Protein AF-A0A662VKA8-F1 (afdb_monomer_lite)

pLDDT: mean 89.91, std 8.41, range [48.72, 96.31]

Radius of gyration: 16.9 Å; chains: 1; bounding box: 40×27×57 Å

Secondary structure (DSSP, 8-state):
------------PPPPHHHHHHHHHHHHHHHS-TTSB-HHHHHHHHHHHHHTTS-HHHHHHHHHHHHHHHHHTT-SSB-HHHHHHHHH-

Structure (mmCIF, N/CA/C/O backbone):
data_AF-A0A662VKA8-F1
#
_entry.id   AF-A0A662VKA8-F1
#
loop_
_atom_site.group_PDB
_atom_site.id
_atom_site.type_symbol
_atom_site.label_atom_id
_atom_site.label_alt_id
_atom_site.label_comp_id
_atom_site.label_asym_id
_atom_site.label_entity_id
_atom_site.label_seq_id
_atom_site.pdbx_PDB_ins_code
_atom_site.Cartn_x
_atom_site.Cartn_y
_atom_site.Cartn_z
_atom_site.occupancy
_atom_site.B_iso_or_equiv
_atom_site.auth_seq_id
_atom_site.auth_comp_id
_atom_site.auth_asym_id
_atom_site.auth_atom_id
_atom_site.pdbx_PDB_model_num
ATOM 1 N N . LYS A 1 1 ? 25.764 -19.425 -41.594 1.00 48.72 1 LYS A N 1
ATOM 2 C CA . LYS A 1 1 ? 25.257 -18.168 -40.987 1.00 48.72 1 LYS A CA 1
ATOM 3 C C . LYS A 1 1 ? 24.266 -18.572 -39.902 1.00 48.72 1 LYS A C 1
ATOM 5 O O . LYS A 1 1 ? 23.367 -19.334 -40.225 1.00 48.72 1 LYS A O 1
ATOM 10 N N . SER A 1 2 ? 24.514 -18.198 -38.644 1.00 65.56 2 SER A N 1
ATOM 11 C CA . SER A 1 2 ? 23.682 -18.590 -37.493 1.00 65.56 2 SER A CA 1
ATOM 12 C C . SER A 1 2 ? 22.224 -18.156 -37.692 1.00 65.56 2 SER A C 1
ATOM 14 O O . SER A 1 2 ? 21.985 -17.061 -38.194 1.00 65.56 2 SER A O 1
ATOM 16 N N . SER A 1 3 ? 21.272 -19.020 -37.333 1.00 70.88 3 SER A N 1
ATOM 17 C CA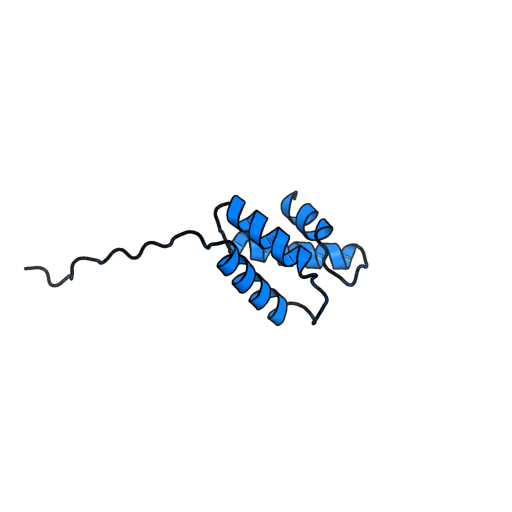 . SER A 1 3 ? 19.819 -18.803 -37.434 1.00 70.88 3 SER A CA 1
ATOM 18 C C . SER A 1 3 ? 19.222 -18.077 -36.225 1.00 70.88 3 SER A C 1
ATOM 20 O O . SER A 1 3 ? 18.008 -17.879 -36.163 1.00 70.88 3 SER A O 1
ATOM 22 N N . LEU A 1 4 ? 20.050 -17.703 -35.248 1.00 70.81 4 LEU A N 1
ATOM 23 C CA . LEU A 1 4 ? 19.624 -16.857 -34.143 1.00 70.81 4 LEU A CA 1
ATOM 24 C C . LEU A 1 4 ? 19.341 -15.464 -34.714 1.00 70.81 4 LEU A C 1
ATOM 26 O O . LEU A 1 4 ? 20.252 -14.794 -35.202 1.00 70.81 4 LEU A O 1
ATOM 30 N N . ARG A 1 5 ? 18.068 -15.048 -34.701 1.00 65.12 5 ARG A N 1
ATOM 31 C CA . ARG A 1 5 ? 17.698 -13.649 -34.961 1.00 65.12 5 ARG A CA 1
ATOM 32 C C . ARG A 1 5 ? 18.506 -12.761 -34.002 1.00 65.12 5 ARG A C 1
ATOM 34 O O . ARG A 1 5 ? 18.762 -13.213 -32.882 1.00 65.12 5 ARG A O 1
ATOM 41 N N . PRO A 1 6 ? 18.903 -11.537 -34.398 1.00 68.31 6 PRO A N 1
ATOM 42 C CA . PRO A 1 6 ? 19.447 -10.587 -33.436 1.00 68.31 6 PRO A CA 1
ATOM 43 C C . PRO A 1 6 ? 18.464 -10.510 -32.267 1.00 68.31 6 PRO A C 1
ATOM 45 O O . PRO A 1 6 ? 17.265 -10.351 -32.493 1.00 68.31 6 PRO A O 1
ATOM 48 N N . VAL A 1 7 ? 18.946 -10.746 -31.049 1.00 73.81 7 VAL A N 1
ATOM 49 C CA . VAL A 1 7 ? 18.097 -10.716 -29.858 1.00 73.81 7 VAL A CA 1
ATOM 50 C C . VAL A 1 7 ? 17.620 -9.275 -29.709 1.00 73.81 7 VAL A C 1
ATOM 52 O O . VAL A 1 7 ? 18.428 -8.394 -29.435 1.00 73.81 7 VAL A O 1
ATOM 55 N N . GLU A 1 8 ? 16.338 -9.015 -29.964 1.00 81.44 8 GLU A N 1
ATOM 56 C CA . GLU A 1 8 ? 15.745 -7.721 -29.632 1.00 81.44 8 GLU A CA 1
ATOM 57 C C . GLU A 1 8 ? 15.716 -7.603 -28.107 1.00 81.44 8 GLU A C 1
ATOM 59 O O . GLU A 1 8 ? 15.093 -8.413 -27.416 1.00 81.44 8 GLU A O 1
ATOM 64 N N . GLU A 1 9 ? 16.440 -6.624 -27.571 1.00 81.31 9 GLU A N 1
ATOM 65 C CA . GLU A 1 9 ? 16.431 -6.337 -26.143 1.00 81.31 9 GLU A CA 1
ATOM 66 C C . GLU A 1 9 ? 15.101 -5.684 -25.756 1.00 81.31 9 GLU A C 1
ATOM 68 O O . GLU A 1 9 ? 14.703 -4.662 -26.318 1.00 81.31 9 GLU A O 1
ATOM 73 N N . ILE A 1 10 ? 14.413 -6.264 -24.771 1.00 87.69 10 ILE A N 1
ATOM 74 C CA . ILE A 1 10 ? 13.170 -5.720 -24.215 1.00 87.69 10 ILE A CA 1
ATOM 75 C C . ILE A 1 10 ? 13.501 -5.108 -22.846 1.00 87.69 10 ILE A C 1
ATOM 77 O O . ILE A 1 10 ? 13.708 -5.856 -21.886 1.00 87.69 10 ILE A O 1
ATOM 81 N N . PRO A 1 11 ? 13.584 -3.770 -22.723 1.00 86.38 11 PRO A N 1
ATOM 82 C CA . PRO A 1 11 ? 13.938 -3.131 -21.463 1.00 86.38 11 PRO A CA 1
ATOM 83 C C . PRO A 1 11 ? 12.751 -3.124 -20.494 1.00 86.38 11 PRO A C 1
ATOM 85 O O . PRO A 1 11 ? 11.672 -2.619 -20.809 1.00 86.38 11 PRO A O 1
ATOM 88 N N . TYR A 1 12 ? 12.977 -3.604 -19.272 1.00 87.25 12 TYR A N 1
ATOM 89 C CA . TYR A 1 12 ? 12.014 -3.513 -18.174 1.00 87.25 12 TYR A CA 1
ATOM 90 C C . TYR A 1 12 ? 12.248 -2.218 -17.405 1.00 87.25 12 TYR A C 1
ATOM 92 O O . TYR A 1 12 ? 13.082 -2.148 -16.503 1.00 87.25 12 TYR A O 1
ATOM 100 N N . ARG A 1 13 ? 11.539 -1.163 -17.809 1.00 88.94 13 ARG A N 1
ATOM 101 C CA . ARG A 1 13 ? 11.581 0.125 -17.111 1.00 88.94 13 ARG A CA 1
ATOM 102 C C . ARG A 1 13 ? 10.814 0.031 -15.794 1.00 88.94 13 ARG A C 1
ATOM 104 O O . ARG A 1 13 ? 9.859 -0.735 -15.687 1.00 88.94 13 ARG A O 1
ATOM 111 N N . ALA A 1 14 ? 11.224 0.838 -14.819 1.00 88.25 14 ALA A N 1
ATOM 112 C CA . ALA A 1 14 ? 10.456 1.023 -13.597 1.00 88.25 14 ALA A CA 1
ATOM 113 C C . ALA A 1 14 ? 9.043 1.524 -13.935 1.00 88.25 14 ALA A C 1
ATOM 115 O O . ALA A 1 14 ? 8.859 2.307 -14.872 1.00 88.25 14 ALA A O 1
ATOM 116 N N . TYR A 1 15 ? 8.058 1.061 -13.170 1.00 89.62 15 TYR A N 1
ATOM 117 C CA . TYR A 1 15 ? 6.680 1.506 -13.328 1.00 89.62 15 TYR A CA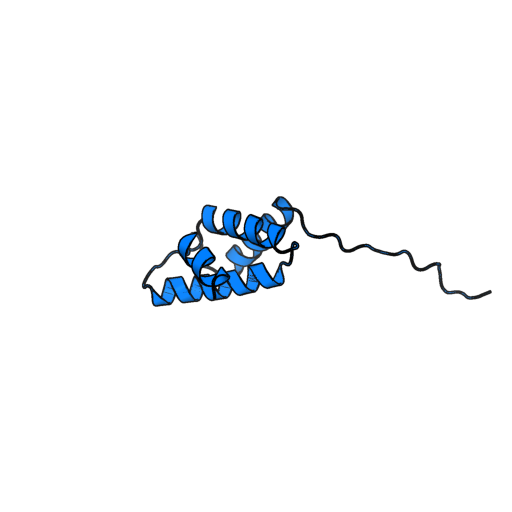 1
ATOM 118 C C . TYR A 1 15 ? 6.543 2.987 -12.975 1.00 89.62 15 TYR A C 1
ATOM 120 O O . TYR A 1 15 ? 7.149 3.472 -12.016 1.00 89.62 15 TYR A O 1
ATOM 128 N N . THR A 1 16 ? 5.711 3.697 -13.736 1.00 91.38 16 THR A N 1
ATOM 129 C CA . THR A 1 16 ? 5.294 5.054 -13.370 1.00 91.38 16 THR A CA 1
ATOM 130 C C . THR A 1 16 ? 4.377 5.016 -12.148 1.00 91.38 16 THR A C 1
ATOM 132 O O . THR A 1 16 ? 3.813 3.973 -11.815 1.00 91.38 16 THR A O 1
ATOM 135 N N . PHE A 1 17 ? 4.178 6.167 -11.503 1.00 93.50 17 PHE A N 1
ATOM 136 C CA . PHE A 1 17 ? 3.241 6.295 -10.384 1.00 93.50 17 PHE A CA 1
ATOM 137 C C . PHE A 1 17 ? 1.841 5.768 -10.728 1.00 93.50 17 PHE A C 1
ATOM 139 O O . PHE A 1 17 ? 1.265 4.997 -9.967 1.00 93.50 17 PHE A O 1
ATOM 146 N N . GLU A 1 18 ? 1.310 6.133 -11.897 1.00 94.69 18 GLU A N 1
ATOM 147 C CA . GLU A 1 18 ? -0.025 5.707 -12.332 1.00 94.69 18 GLU A CA 1
ATOM 148 C C . GLU A 1 18 ? -0.108 4.190 -12.516 1.00 94.69 18 GLU A C 1
ATOM 150 O O . GLU A 1 18 ? -1.043 3.560 -12.024 1.00 94.69 18 GLU A O 1
ATOM 155 N N . GLN A 1 19 ? 0.910 3.591 -13.142 1.00 93.94 19 GLN A N 1
ATOM 156 C CA . GLN A 1 19 ? 0.993 2.141 -13.317 1.00 93.94 19 GLN A CA 1
ATOM 157 C C . GLN A 1 19 ? 1.115 1.425 -11.970 1.00 93.94 19 GLN A C 1
ATOM 159 O O . GLN A 1 19 ? 0.444 0.424 -11.730 1.00 93.94 19 GLN A O 1
ATOM 164 N N . MET A 1 20 ? 1.945 1.947 -11.067 1.00 93.88 20 MET A N 1
ATOM 165 C CA . MET A 1 20 ? 2.119 1.397 -9.726 1.00 93.88 20 MET A CA 1
ATOM 166 C C . MET A 1 20 ? 0.810 1.460 -8.930 1.00 93.88 20 MET A C 1
ATOM 168 O O . MET A 1 20 ? 0.390 0.461 -8.343 1.00 93.88 20 MET A O 1
ATOM 172 N N . LYS A 1 21 ? 0.126 2.607 -8.961 1.00 95.38 21 LYS A N 1
ATOM 173 C CA . LYS A 1 21 ? -1.177 2.822 -8.323 1.00 95.38 21 LYS A CA 1
ATOM 174 C C . LYS A 1 21 ? -2.232 1.858 -8.856 1.00 95.38 21 LYS A C 1
ATOM 176 O O . LYS A 1 21 ? -2.968 1.273 -8.063 1.00 95.38 21 LYS A O 1
ATOM 181 N N . GLU A 1 22 ? -2.295 1.656 -10.169 1.00 95.44 22 GLU A N 1
ATOM 182 C CA . GLU A 1 22 ? -3.227 0.713 -10.793 1.00 95.44 22 GLU A CA 1
ATOM 183 C C . GLU A 1 22 ? -2.943 -0.732 -10.364 1.00 95.44 22 GLU A C 1
ATOM 185 O O . GLU A 1 22 ? -3.849 -1.437 -9.913 1.00 95.44 22 GLU A O 1
ATOM 190 N N . ILE A 1 23 ? -1.673 -1.149 -10.406 1.00 94.25 23 ILE A N 1
ATOM 191 C CA . ILE A 1 23 ? -1.248 -2.477 -9.953 1.00 94.25 23 ILE A CA 1
ATOM 192 C C . ILE A 1 23 ? -1.638 -2.691 -8.487 1.00 94.25 23 ILE A C 1
ATOM 194 O O . ILE A 1 23 ? -2.205 -3.731 -8.147 1.00 94.25 23 ILE A O 1
ATOM 198 N N . ILE A 1 24 ? -1.370 -1.716 -7.615 1.00 94.50 24 ILE A N 1
ATOM 199 C CA . ILE A 1 24 ? -1.716 -1.786 -6.192 1.00 94.50 24 ILE A CA 1
ATOM 200 C C . ILE A 1 24 ? -3.234 -1.849 -6.001 1.00 94.50 24 ILE A C 1
ATOM 202 O O . ILE A 1 24 ? -3.699 -2.717 -5.261 1.00 94.50 24 ILE A O 1
ATOM 206 N N . LYS A 1 25 ? -4.015 -0.994 -6.679 1.00 94.94 25 LYS A N 1
ATOM 207 C CA . LYS A 1 25 ? -5.488 -1.010 -6.605 1.00 94.94 25 LYS A CA 1
ATOM 208 C C . LYS A 1 25 ? -6.049 -2.381 -6.961 1.00 94.94 25 LYS A C 1
ATOM 210 O O . LYS A 1 25 ? -6.859 -2.913 -6.204 1.00 94.94 25 LYS A O 1
ATOM 215 N N . LEU A 1 26 ? -5.562 -2.977 -8.048 1.00 95.00 26 LEU A N 1
ATOM 216 C CA . LEU A 1 26 ? -5.976 -4.312 -8.467 1.00 95.00 26 LEU A CA 1
ATOM 217 C C . LEU A 1 26 ? -5.698 -5.344 -7.362 1.00 95.00 26 LEU A C 1
ATOM 219 O O . LEU A 1 26 ? -6.545 -6.172 -7.042 1.00 95.00 26 LEU A O 1
ATOM 223 N N . ARG A 1 27 ? -4.521 -5.288 -6.722 1.00 92.75 27 ARG A N 1
ATOM 224 C CA . ARG A 1 27 ? -4.195 -6.203 -5.614 1.00 92.75 27 ARG A CA 1
ATOM 225 C C . ARG A 1 27 ? -5.077 -5.986 -4.394 1.00 92.75 27 ARG A C 1
ATOM 227 O O . ARG A 1 27 ? -5.466 -6.966 -3.766 1.00 92.75 27 ARG A O 1
ATOM 234 N N . VAL A 1 28 ? -5.385 -4.735 -4.068 1.00 94.75 28 VAL A N 1
ATOM 235 C CA . VAL A 1 28 ? -6.268 -4.388 -2.953 1.00 94.75 28 VAL A CA 1
ATOM 236 C C . VAL A 1 28 ? -7.661 -4.971 -3.165 1.00 94.75 28 VAL A C 1
ATOM 238 O O . VAL A 1 28 ? -8.210 -5.556 -2.238 1.00 94.75 28 VAL A O 1
ATOM 241 N N . GLU A 1 29 ? -8.197 -4.875 -4.381 1.00 94.25 29 GLU A N 1
ATOM 242 C CA . GLU A 1 29 ? -9.520 -5.402 -4.726 1.00 94.25 29 GLU A CA 1
ATOM 243 C C . GLU A 1 29 ? -9.636 -6.917 -4.504 1.00 94.25 29 GLU A C 1
ATOM 245 O O . GLU A 1 29 ? -10.641 -7.384 -3.973 1.00 94.25 29 GLU A O 1
ATOM 250 N N . PHE A 1 30 ? -8.600 -7.685 -4.855 1.00 92.31 30 PHE A N 1
ATOM 251 C CA . PHE A 1 30 ? -8.606 -9.141 -4.673 1.00 92.31 30 PHE A CA 1
ATOM 252 C C . PHE A 1 30 ? -8.231 -9.596 -3.257 1.00 92.31 30 PHE A C 1
ATOM 254 O O . PHE A 1 30 ? -8.636 -10.682 -2.843 1.00 92.31 30 PHE A O 1
ATOM 261 N N . ALA A 1 31 ? -7.425 -8.820 -2.526 1.00 92.31 31 ALA A N 1
ATOM 262 C CA . ALA A 1 31 ? -6.884 -9.230 -1.228 1.00 92.31 31 ALA A CA 1
ATOM 263 C C . ALA A 1 31 ? -7.672 -8.696 -0.021 1.00 92.31 31 ALA A C 1
ATOM 265 O O . ALA A 1 31 ? -7.610 -9.294 1.052 1.00 92.31 31 ALA A O 1
ATOM 266 N N . PHE A 1 32 ? -8.396 -7.585 -0.169 1.00 92.81 32 PHE A N 1
ATOM 267 C CA . PHE A 1 32 ? -9.097 -6.917 0.927 1.00 92.81 32 PHE A CA 1
ATOM 268 C C . PHE A 1 32 ? -10.597 -6.817 0.660 1.00 92.81 32 PHE A C 1
ATOM 270 O O . PHE A 1 32 ? -11.058 -6.779 -0.476 1.00 92.81 32 PHE A O 1
ATOM 277 N N . GLN A 1 33 ? -11.383 -6.713 1.734 1.00 92.44 33 GLN A N 1
ATOM 278 C CA . GLN A 1 33 ? -12.794 -6.364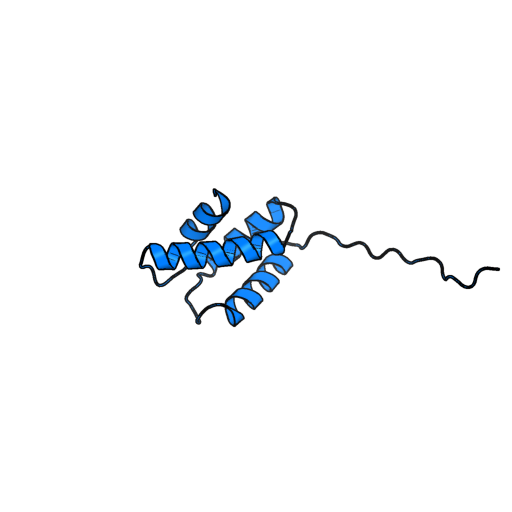 1.597 1.00 92.44 33 GLN A CA 1
ATOM 279 C C . GLN A 1 33 ? -12.946 -4.926 1.084 1.00 92.44 33 GLN A C 1
ATOM 281 O O . GLN A 1 33 ? -12.129 -4.040 1.363 1.00 92.44 33 GLN A O 1
ATOM 286 N N . LYS A 1 34 ? -14.037 -4.680 0.356 1.00 91.44 34 LYS A N 1
ATOM 287 C CA . LYS A 1 34 ? -14.330 -3.372 -0.234 1.00 91.44 34 LYS A CA 1
ATOM 288 C C . LYS A 1 34 ? -14.340 -2.273 0.835 1.00 91.44 34 LYS A C 1
ATOM 290 O O . LYS A 1 34 ? -15.071 -2.356 1.817 1.00 91.44 34 LYS A O 1
ATOM 295 N N . GLY A 1 35 ? -13.548 -1.223 0.613 1.00 89.38 35 GLY A N 1
ATOM 296 C CA . GLY A 1 35 ? -13.483 -0.048 1.490 1.00 89.38 35 GLY A CA 1
ATOM 297 C C . GLY A 1 35 ? -12.628 -0.209 2.754 1.00 89.38 35 GLY A C 1
ATOM 298 O O . GLY A 1 35 ? -12.611 0.706 3.581 1.00 89.38 35 GLY A O 1
ATOM 299 N N . VAL A 1 36 ? -11.917 -1.333 2.912 1.00 94.12 36 VAL A N 1
ATOM 300 C CA . VAL A 1 36 ? -10.967 -1.536 4.020 1.00 94.12 36 VAL A CA 1
ATOM 301 C C . VAL A 1 36 ? -9.707 -0.696 3.834 1.00 94.12 36 VAL A C 1
ATOM 303 O O . VAL A 1 36 ? -9.222 -0.100 4.790 1.00 94.12 36 VAL A O 1
ATOM 306 N N . VAL A 1 37 ? -9.175 -0.615 2.618 1.00 94.19 37 VAL A N 1
ATOM 307 C CA . VAL A 1 37 ? -7.990 0.200 2.322 1.00 94.19 37 VAL A CA 1
ATOM 308 C C . VAL A 1 37 ? -8.443 1.563 1.810 1.00 94.19 37 VAL A C 1
ATOM 310 O O . VAL A 1 37 ? -9.266 1.630 0.895 1.00 94.19 37 VAL A O 1
ATOM 313 N N . SER A 1 38 ? -7.948 2.649 2.411 1.00 94.00 38 SER A N 1
ATOM 314 C CA . SER A 1 38 ? -8.249 3.999 1.924 1.00 94.00 38 SER A CA 1
ATOM 315 C C . SER A 1 38 ? -7.512 4.290 0.617 1.00 94.00 38 SER A C 1
ATOM 317 O O . SER A 1 38 ? -6.388 3.834 0.412 1.00 94.00 38 SER A O 1
ATOM 319 N N . GLU A 1 39 ? -8.121 5.087 -0.265 1.00 93.62 39 GLU A N 1
ATOM 320 C CA . GLU A 1 39 ? -7.459 5.493 -1.513 1.00 93.62 39 GLU A CA 1
ATOM 321 C C . GLU A 1 39 ? -6.174 6.285 -1.240 1.00 93.62 39 GLU A C 1
ATOM 323 O O . GLU A 1 39 ? -5.165 6.053 -1.892 1.00 93.62 39 GLU A O 1
ATOM 328 N N . GLU A 1 40 ? -6.163 7.116 -0.196 1.00 95.50 40 GLU A N 1
ATOM 329 C CA . GLU A 1 40 ? -4.966 7.836 0.256 1.00 95.50 40 GLU A CA 1
ATOM 330 C C . GLU A 1 40 ? -3.811 6.895 0.639 1.00 95.50 40 GLU A C 1
ATOM 332 O O . GLU A 1 40 ? -2.649 7.205 0.391 1.00 95.50 40 GLU A O 1
ATOM 337 N N . ALA A 1 41 ? -4.110 5.733 1.236 1.00 95.25 41 ALA A N 1
ATOM 338 C CA . ALA A 1 41 ? -3.089 4.747 1.585 1.00 95.25 41 ALA A CA 1
ATOM 339 C C . ALA A 1 41 ? -2.504 4.071 0.338 1.00 95.25 41 ALA A C 1
ATOM 341 O O . ALA A 1 41 ? -1.310 3.779 0.306 1.00 95.25 41 ALA A O 1
ATOM 342 N N . VAL A 1 42 ? -3.335 3.846 -0.683 1.00 95.69 42 VAL A N 1
ATOM 343 C CA . VAL A 1 42 ? -2.896 3.313 -1.979 1.00 95.69 42 VAL A CA 1
ATOM 344 C C . VAL A 1 42 ? -2.016 4.321 -2.710 1.00 95.69 42 VAL A C 1
ATOM 346 O O . VAL A 1 42 ? -0.960 3.946 -3.213 1.00 95.69 42 VAL A O 1
ATOM 349 N N . ASP A 1 43 ? -2.421 5.587 -2.720 1.0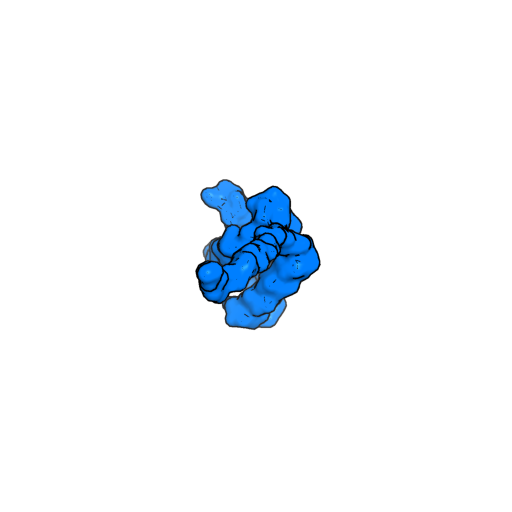0 96.31 43 ASP A N 1
ATOM 350 C CA . ASP A 1 43 ? -1.690 6.662 -3.389 1.00 96.31 43 ASP A CA 1
ATOM 351 C C . ASP A 1 43 ? -0.325 6.881 -2.738 1.00 96.31 43 ASP A C 1
ATOM 353 O O . ASP A 1 43 ? 0.694 6.865 -3.425 1.00 96.31 43 ASP A O 1
ATOM 357 N N . TYR A 1 44 ? -0.288 6.955 -1.406 1.00 96.25 44 TYR A N 1
ATOM 358 C CA . TYR A 1 44 ? 0.963 7.067 -0.660 1.00 96.25 44 TYR A CA 1
ATOM 359 C C . TYR A 1 44 ? 1.897 5.874 -0.905 1.00 96.25 44 TYR A C 1
ATOM 361 O O . TYR A 1 44 ? 3.103 6.042 -1.074 1.00 96.25 44 TYR A O 1
ATOM 369 N N . LEU A 1 45 ? 1.358 4.651 -0.935 1.00 95.38 45 LEU A N 1
ATOM 370 C CA . LEU A 1 45 ? 2.170 3.466 -1.193 1.00 95.38 45 LEU A CA 1
ATOM 371 C C . LEU A 1 45 ? 2.739 3.454 -2.616 1.00 95.38 45 LEU A C 1
ATOM 373 O O . LEU A 1 45 ? 3.878 3.033 -2.807 1.00 95.38 45 LEU A O 1
ATOM 377 N N . ALA A 1 46 ? 1.958 3.887 -3.607 1.00 95.44 46 ALA A N 1
ATOM 378 C CA . ALA A 1 46 ? 2.412 3.960 -4.989 1.00 95.44 46 ALA A CA 1
ATOM 379 C C . ALA A 1 46 ? 3.563 4.961 -5.147 1.00 95.44 46 ALA A C 1
ATOM 381 O O . ALA A 1 46 ? 4.555 4.645 -5.800 1.00 95.44 46 ALA A O 1
ATOM 382 N N . GLU A 1 47 ? 3.458 6.125 -4.502 1.00 94.81 47 GLU A N 1
ATOM 383 C CA . GLU A 1 47 ? 4.516 7.138 -4.468 1.00 94.81 47 GLU A CA 1
ATOM 384 C C . GLU A 1 47 ? 5.787 6.583 -3.818 1.00 94.81 47 GLU A C 1
ATOM 386 O O . GLU A 1 47 ? 6.836 6.540 -4.462 1.00 94.81 47 GLU A O 1
ATOM 391 N N . ALA A 1 48 ? 5.670 6.028 -2.607 1.00 93.44 48 ALA A N 1
ATOM 392 C CA . ALA A 1 48 ? 6.800 5.444 -1.887 1.00 93.44 48 ALA A CA 1
ATOM 393 C C . ALA A 1 48 ? 7.476 4.307 -2.677 1.00 93.44 48 ALA A C 1
ATOM 395 O O . ALA A 1 48 ? 8.701 4.228 -2.753 1.00 93.44 48 ALA A O 1
ATOM 396 N N . ALA A 1 49 ? 6.696 3.430 -3.315 1.00 92.00 49 ALA A N 1
ATOM 397 C CA . ALA A 1 49 ? 7.241 2.340 -4.118 1.00 92.00 49 ALA A CA 1
ATOM 398 C C . ALA A 1 49 ? 7.969 2.843 -5.374 1.00 92.00 49 ALA A C 1
ATOM 400 O O . ALA A 1 49 ? 8.989 2.266 -5.756 1.00 92.00 49 ALA A O 1
ATOM 401 N N . CYS A 1 50 ? 7.480 3.913 -6.009 1.00 92.44 50 CYS A N 1
ATOM 402 C CA . CYS A 1 50 ? 8.161 4.561 -7.129 1.00 92.44 50 CYS A CA 1
ATOM 403 C C . CYS A 1 50 ? 9.481 5.215 -6.697 1.00 92.44 50 CYS A C 1
ATOM 405 O O . CYS A 1 50 ? 10.490 5.021 -7.376 1.00 92.44 50 CYS A O 1
ATOM 407 N N . GLU A 1 51 ? 9.507 5.910 -5.557 1.00 90.56 51 GLU A N 1
ATOM 408 C CA . GLU A 1 51 ? 10.732 6.498 -4.993 1.00 90.56 51 GLU A CA 1
ATOM 409 C C . GLU A 1 51 ? 11.785 5.435 -4.649 1.00 90.56 51 GLU A C 1
ATOM 411 O O . GLU A 1 51 ? 12.980 5.640 -4.860 1.00 90.56 51 GLU A O 1
ATOM 416 N N . MET A 1 52 ? 11.348 4.255 -4.202 1.00 86.31 52 MET A N 1
ATOM 417 C CA . MET A 1 52 ? 12.212 3.111 -3.886 1.00 86.31 52 MET A CA 1
ATOM 418 C C . MET A 1 52 ? 12.638 2.284 -5.116 1.00 86.31 52 MET A C 1
ATOM 420 O O . MET A 1 52 ? 13.113 1.157 -4.973 1.00 86.31 52 MET A O 1
ATOM 424 N N . GLY A 1 53 ? 12.485 2.819 -6.332 1.00 85.31 53 GLY A N 1
ATOM 425 C CA . GLY A 1 53 ? 12.936 2.179 -7.574 1.00 85.31 53 GLY A CA 1
ATOM 426 C C . GLY A 1 53 ? 11.839 1.480 -8.382 1.00 85.31 53 GLY A C 1
ATOM 427 O O . GLY A 1 53 ? 12.143 0.792 -9.356 1.00 85.31 53 GLY A O 1
ATOM 428 N N . GLY A 1 54 ? 10.568 1.656 -8.015 1.00 85.38 54 GLY A N 1
ATOM 429 C CA . GLY A 1 54 ? 9.424 1.138 -8.767 1.00 85.38 54 GLY A CA 1
ATOM 430 C C . GLY A 1 54 ? 9.218 -0.370 -8.626 1.00 85.38 54 GLY A C 1
ATOM 431 O O . GLY A 1 54 ? 8.687 -1.005 -9.540 1.00 85.38 54 GLY A O 1
ATOM 432 N N . ASP A 1 55 ? 9.629 -0.959 -7.500 1.00 87.62 55 ASP A N 1
ATOM 433 C CA . ASP A 1 55 ? 9.475 -2.393 -7.256 1.00 87.62 55 ASP A CA 1
ATOM 434 C C . ASP A 1 55 ? 8.114 -2.728 -6.629 1.00 87.62 55 ASP A C 1
ATOM 436 O O . ASP A 1 55 ? 7.858 -2.533 -5.439 1.00 87.62 55 ASP A O 1
ATOM 440 N N . VAL A 1 56 ? 7.245 -3.328 -7.442 1.00 90.56 56 VAL A N 1
ATOM 441 C CA . VAL A 1 56 ? 5.910 -3.795 -7.038 1.00 90.56 56 VAL A CA 1
ATOM 442 C C . VAL A 1 56 ? 5.972 -4.815 -5.895 1.00 90.56 56 VAL A C 1
ATOM 444 O O . VAL A 1 56 ? 5.023 -4.939 -5.120 1.00 90.56 56 VAL A O 1
ATOM 447 N N . ARG A 1 57 ? 7.065 -5.578 -5.771 1.00 90.56 57 ARG A N 1
ATOM 448 C CA . ARG A 1 57 ? 7.208 -6.588 -4.712 1.00 90.56 57 ARG A CA 1
ATOM 449 C C . ARG A 1 57 ? 7.285 -5.933 -3.342 1.00 90.56 57 ARG A C 1
ATOM 451 O O . ARG A 1 57 ? 6.677 -6.456 -2.411 1.00 90.56 57 ARG A O 1
ATOM 458 N N . ILE A 1 58 ? 7.965 -4.788 -3.253 1.00 90.12 58 ILE A N 1
ATOM 459 C CA . ILE A 1 58 ? 8.029 -3.981 -2.033 1.00 90.12 58 ILE A CA 1
ATOM 460 C C . ILE A 1 58 ? 6.619 -3.506 -1.692 1.00 90.12 58 ILE A C 1
ATOM 462 O O . ILE A 1 58 ? 6.127 -3.813 -0.613 1.00 90.12 58 ILE A O 1
ATOM 466 N N . ALA A 1 59 ? 5.913 -2.896 -2.650 1.00 92.69 59 ALA A N 1
ATOM 467 C CA . ALA A 1 59 ? 4.539 -2.443 -2.436 1.00 92.69 59 ALA A CA 1
ATOM 468 C C . ALA A 1 59 ? 3.609 -3.572 -1.951 1.00 92.69 59 ALA A C 1
ATOM 470 O O . ALA A 1 59 ? 2.847 -3.407 -0.998 1.00 92.69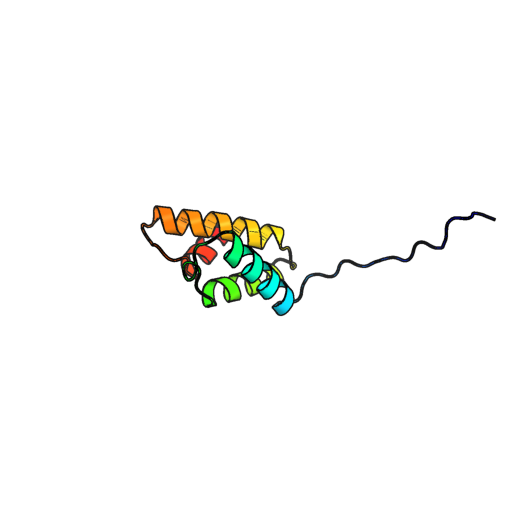 59 ALA A O 1
ATOM 471 N N . ARG A 1 60 ? 3.693 -4.754 -2.574 1.00 93.12 60 ARG A N 1
ATOM 472 C CA . ARG A 1 60 ? 2.898 -5.927 -2.189 1.00 93.12 60 ARG A CA 1
ATOM 473 C C . ARG A 1 60 ? 3.197 -6.388 -0.761 1.00 93.12 60 ARG A C 1
ATOM 475 O O . ARG A 1 60 ? 2.262 -6.713 -0.033 1.00 93.12 60 ARG A O 1
ATOM 482 N N . GLU A 1 61 ? 4.469 -6.464 -0.383 1.00 93.81 61 GLU A N 1
ATOM 483 C CA . GLU A 1 61 ? 4.876 -6.869 0.966 1.00 93.81 61 GLU A CA 1
ATOM 484 C C . GLU A 1 61 ? 4.407 -5.849 2.010 1.00 93.81 61 GLU A C 1
ATOM 486 O O . GLU A 1 61 ? 3.821 -6.217 3.029 1.00 93.81 61 GLU A O 1
ATOM 491 N N . THR A 1 62 ? 4.555 -4.557 1.713 1.00 94.56 62 THR A N 1
ATOM 492 C CA . THR A 1 62 ? 4.065 -3.476 2.570 1.00 94.56 62 THR A CA 1
ATOM 493 C C . THR A 1 62 ? 2.550 -3.545 2.770 1.00 94.56 62 THR A C 1
ATOM 495 O O . THR A 1 62 ? 2.092 -3.375 3.897 1.00 94.56 62 THR A O 1
ATOM 498 N N . LEU A 1 63 ? 1.753 -3.843 1.733 1.00 94.06 63 LEU A N 1
ATOM 499 C CA . LEU A 1 63 ? 0.294 -4.015 1.873 1.00 94.06 63 LEU A CA 1
ATOM 500 C C . LEU A 1 63 ? -0.067 -5.132 2.848 1.00 94.06 63 LEU A C 1
ATOM 502 O O . LEU A 1 63 ? -0.966 -4.961 3.673 1.00 94.06 63 LEU A O 1
ATOM 506 N N . LEU A 1 64 ? 0.620 -6.272 2.746 1.00 94.00 64 LEU A N 1
ATOM 507 C CA . LEU A 1 64 ? 0.378 -7.418 3.616 1.00 94.00 64 LEU A CA 1
ATOM 508 C C . LEU A 1 64 ? 0.635 -7.043 5.079 1.00 94.00 64 LEU A C 1
ATOM 510 O O . LEU A 1 64 ? -0.227 -7.246 5.936 1.00 94.00 64 LEU A O 1
ATOM 514 N N . ARG A 1 65 ? 1.788 -6.421 5.347 1.00 94.62 65 ARG A N 1
ATOM 515 C CA . ARG A 1 65 ? 2.164 -5.959 6.689 1.00 94.62 65 ARG A CA 1
ATOM 516 C C . ARG A 1 65 ? 1.229 -4.872 7.210 1.00 94.62 65 ARG A C 1
ATOM 518 O O . ARG A 1 65 ? 0.801 -4.933 8.356 1.00 94.62 65 ARG A O 1
ATOM 525 N N . ALA A 1 66 ? 0.848 -3.906 6.380 1.00 95.06 66 ALA A N 1
ATOM 526 C CA . ALA A 1 66 ? -0.063 -2.838 6.781 1.00 95.06 66 ALA A CA 1
ATOM 527 C C . ALA A 1 66 ? -1.465 -3.362 7.135 1.00 95.06 66 ALA A C 1
ATOM 529 O O . ALA A 1 66 ? -2.096 -2.849 8.061 1.00 95.06 66 ALA A O 1
ATOM 530 N N . GLY A 1 67 ? -1.942 -4.401 6.440 1.00 93.56 67 GLY A N 1
ATOM 531 C CA . GLY A 1 67 ? -3.173 -5.110 6.796 1.00 93.56 67 GLY A CA 1
ATOM 532 C C . GLY A 1 67 ? -3.079 -5.793 8.161 1.00 93.56 67 GLY A C 1
ATOM 533 O O . GLY A 1 67 ? -3.979 -5.664 8.991 1.00 93.56 67 GLY A O 1
ATOM 534 N N . GLU A 1 68 ? -1.957 -6.458 8.422 1.00 93.81 68 GLU A N 1
ATOM 535 C CA . GLU A 1 68 ? -1.676 -7.112 9.699 1.00 93.81 68 GLU A CA 1
ATOM 536 C C . GLU A 1 68 ? -1.562 -6.099 10.855 1.00 93.81 68 GLU A C 1
ATOM 538 O O . GLU A 1 68 ? -2.187 -6.281 11.899 1.00 93.81 68 GLU A O 1
ATOM 543 N N . LEU A 1 69 ? -0.874 -4.972 10.649 1.00 94.69 69 LEU A N 1
ATOM 544 C CA . LEU A 1 69 ? -0.780 -3.875 11.621 1.00 94.69 69 LEU A CA 1
ATOM 545 C C . LEU A 1 69 ? -2.145 -3.244 11.926 1.00 94.69 69 LEU A C 1
ATOM 547 O O . LEU A 1 69 ? -2.437 -2.922 13.083 1.00 94.69 69 LEU A O 1
ATOM 551 N N . ALA A 1 70 ? -2.997 -3.079 10.910 1.00 93.81 70 ALA A N 1
ATOM 552 C CA . ALA A 1 70 ? -4.361 -2.591 11.100 1.00 93.81 70 ALA A CA 1
ATOM 553 C C . ALA A 1 70 ? -5.164 -3.557 11.983 1.00 93.81 70 ALA A C 1
ATOM 555 O O . ALA A 1 70 ? -5.784 -3.133 12.962 1.00 93.81 70 ALA A O 1
ATOM 556 N N . ARG A 1 71 ? -5.070 -4.860 11.688 1.00 91.31 71 ARG A N 1
ATOM 557 C CA . ARG A 1 71 ? -5.713 -5.933 12.453 1.00 91.31 71 ARG A CA 1
ATOM 558 C C . ARG A 1 71 ? -5.228 -5.970 13.904 1.00 91.31 71 ARG A C 1
ATOM 560 O O . ARG A 1 71 ? -6.054 -6.031 14.811 1.00 91.31 71 ARG A O 1
ATOM 567 N N . GLN A 1 72 ? -3.917 -5.890 14.135 1.00 92.31 72 GLN A N 1
ATOM 568 C CA . GLN A 1 72 ? -3.322 -5.862 15.479 1.00 92.31 72 GLN A CA 1
ATOM 569 C C . GLN A 1 72 ? -3.744 -4.623 16.278 1.00 92.31 72 GLN A C 1
ATOM 571 O O . GLN A 1 72 ? -3.986 -4.713 17.478 1.00 92.31 72 GLN A O 1
ATOM 576 N N . SER A 1 73 ? -3.908 -3.482 15.606 1.00 90.19 73 SER A N 1
ATOM 577 C CA . SER A 1 73 ? -4.391 -2.237 16.216 1.00 90.19 73 SER A CA 1
ATOM 578 C C . SER A 1 73 ? -5.906 -2.230 16.479 1.00 90.19 73 SER A C 1
ATOM 580 O O . SER A 1 73 ? -6.440 -1.208 16.908 1.00 90.19 73 SER A O 1
ATOM 582 N N . GLY A 1 74 ? -6.624 -3.319 16.171 1.00 89.25 74 GLY A N 1
ATOM 583 C CA . GLY A 1 74 ? -8.085 -3.398 16.284 1.00 89.25 74 GLY A CA 1
ATOM 584 C C . GLY A 1 74 ? -8.834 -2.496 15.295 1.00 89.25 74 GLY A C 1
ATOM 585 O O . GLY A 1 74 ? -10.019 -2.223 15.484 1.00 89.25 74 GLY A O 1
ATOM 586 N N . LYS A 1 75 ? -8.159 -2.002 14.250 1.00 89.19 75 LYS A N 1
ATOM 587 C CA . LYS A 1 75 ? -8.743 -1.121 13.235 1.00 89.19 75 LYS A CA 1
ATOM 588 C C . LYS A 1 75 ? -9.221 -1.948 12.041 1.00 89.19 75 LYS A C 1
ATOM 590 O O . LYS A 1 75 ? -8.487 -2.756 11.487 1.00 89.19 75 LYS A O 1
ATOM 595 N N . PHE A 1 76 ? -10.435 -1.665 11.575 1.00 87.69 76 PHE A N 1
ATOM 596 C CA . PHE A 1 76 ? -11.024 -2.311 10.393 1.00 87.69 76 PHE A CA 1
ATOM 597 C C . PHE A 1 76 ? -10.615 -1.663 9.063 1.00 87.69 76 PHE A C 1
ATOM 599 O O . PHE A 1 76 ? -11.094 -2.072 8.008 1.00 87.69 76 PHE A O 1
ATOM 606 N N . LYS A 1 77 ? -9.765 -0.629 9.106 1.00 93.19 77 LYS A N 1
ATOM 607 C CA . LYS A 1 77 ? -9.287 0.090 7.925 1.00 93.19 77 LYS A CA 1
ATOM 608 C C . LYS A 1 77 ? -7.771 0.225 7.914 1.00 93.19 77 LYS A C 1
ATOM 610 O O . LYS A 1 77 ? -7.159 0.545 8.935 1.00 93.19 77 LYS A O 1
ATOM 615 N N . VAL A 1 78 ? -7.184 0.035 6.737 1.00 94.44 78 VAL A N 1
ATOM 616 C CA . VAL A 1 78 ? -5.776 0.323 6.462 1.00 94.44 78 VAL A CA 1
ATOM 617 C C . VAL A 1 78 ? -5.655 1.798 6.094 1.00 94.44 78 VAL A C 1
ATOM 619 O O . VAL A 1 78 ? -6.276 2.253 5.135 1.00 94.44 78 VAL A O 1
ATOM 622 N N . THR A 1 79 ? -4.877 2.540 6.879 1.00 95.19 79 THR A N 1
ATOM 623 C CA . THR A 1 79 ? -4.613 3.970 6.690 1.00 95.19 79 THR A CA 1
ATOM 624 C C . THR A 1 79 ? -3.155 4.197 6.300 1.00 95.19 79 THR A C 1
ATOM 626 O O . THR A 1 79 ? -2.314 3.304 6.436 1.00 95.19 79 THR A O 1
ATOM 629 N N . VAL A 1 80 ? -2.838 5.422 5.872 1.00 95.25 80 VAL A N 1
ATOM 630 C CA . VAL A 1 80 ? -1.467 5.855 5.548 1.00 95.25 80 VAL A CA 1
ATOM 631 C C . VAL A 1 80 ? -0.498 5.590 6.708 1.00 95.25 80 VAL A C 1
ATOM 633 O O . VAL A 1 80 ? 0.649 5.217 6.485 1.00 95.25 80 VAL A O 1
ATOM 636 N N . GLU A 1 81 ? -0.950 5.716 7.958 1.00 9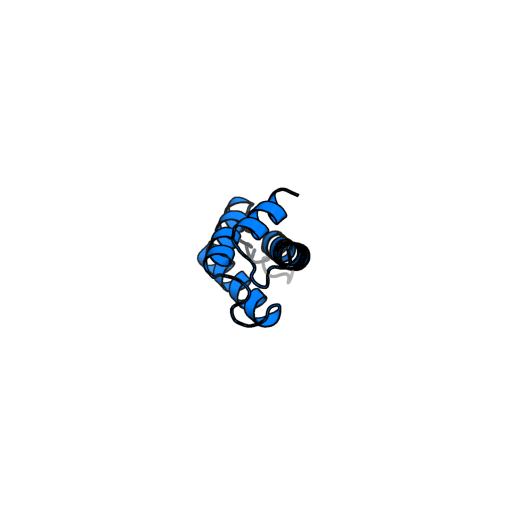4.12 81 GLU A N 1
ATOM 637 C CA . GLU A 1 81 ? -0.121 5.435 9.138 1.00 94.12 81 GLU A CA 1
ATOM 638 C C . GLU A 1 81 ? 0.353 3.979 9.198 1.00 94.12 81 GLU A C 1
ATOM 640 O O . GLU A 1 81 ? 1.501 3.725 9.555 1.00 94.12 81 GLU A O 1
ATOM 645 N N . HIS A 1 82 ? -0.507 3.018 8.845 1.00 94.75 82 HIS A N 1
ATOM 646 C CA . HIS A 1 82 ? -0.129 1.603 8.833 1.00 94.75 82 HIS A CA 1
ATOM 647 C C . HIS A 1 82 ? 0.878 1.311 7.722 1.00 94.75 82 HIS A C 1
ATOM 649 O O . HIS A 1 82 ? 1.807 0.541 7.939 1.00 94.75 82 HIS A O 1
ATOM 655 N N . ILE A 1 83 ? 0.731 1.967 6.567 1.00 95.12 83 ILE A N 1
ATOM 656 C CA . ILE A 1 83 ? 1.693 1.874 5.462 1.00 95.12 83 ILE A CA 1
ATOM 657 C C . ILE A 1 83 ? 3.048 2.455 5.878 1.00 95.12 83 ILE A C 1
ATOM 659 O O . ILE A 1 83 ? 4.072 1.810 5.687 1.00 95.12 83 ILE A O 1
ATOM 663 N N . LYS A 1 84 ? 3.060 3.635 6.510 1.00 94.25 84 LYS A N 1
ATOM 664 C CA . LYS A 1 84 ? 4.285 4.261 7.031 1.00 94.25 84 LYS A CA 1
ATOM 665 C C . LYS A 1 84 ? 5.005 3.364 8.032 1.00 94.25 84 LYS A C 1
ATOM 667 O O . LYS A 1 84 ? 6.205 3.167 7.900 1.00 94.25 84 LYS A O 1
ATOM 672 N N . LYS A 1 85 ? 4.267 2.783 8.983 1.00 94.06 85 LYS A N 1
ATOM 673 C CA . LYS A 1 85 ? 4.823 1.822 9.946 1.00 94.06 85 LYS A CA 1
ATOM 674 C C . LYS A 1 85 ? 5.391 0.580 9.256 1.00 94.06 85 LYS A C 1
ATOM 676 O O . LYS A 1 85 ? 6.495 0.168 9.577 1.00 94.06 85 LYS A O 1
ATOM 681 N N . ALA A 1 86 ? 4.676 0.038 8.270 1.00 93.94 86 ALA A N 1
ATOM 682 C CA . ALA A 1 86 ? 5.119 -1.130 7.512 1.00 93.94 86 ALA A CA 1
ATOM 683 C C . ALA A 1 86 ? 6.367 -0.878 6.644 1.00 93.94 86 ALA A C 1
ATOM 685 O O . ALA A 1 86 ? 7.053 -1.836 6.304 1.00 93.94 86 ALA A O 1
ATOM 686 N N . LEU A 1 87 ? 6.638 0.374 6.257 1.00 90.19 87 LEU A N 1
ATOM 687 C CA . LEU A 1 87 ? 7.851 0.769 5.527 1.00 90.19 87 LEU A CA 1
ATOM 688 C C . LEU A 1 87 ? 9.039 1.065 6.451 1.00 90.19 87 LEU A C 1
ATOM 690 O O . LEU A 1 87 ? 10.179 0.985 6.006 1.00 90.19 87 LEU A O 1
ATOM 694 N N . SER A 1 88 ? 8.783 1.453 7.703 1.00 86.50 88 SER A N 1
ATOM 695 C CA . SER A 1 88 ? 9.835 1.765 8.679 1.00 86.50 88 SER A CA 1
ATOM 696 C C . SER A 1 88 ? 10.423 0.541 9.390 1.00 86.50 88 SER A C 1
ATOM 698 O O . SER A 1 88 ? 11.445 0.682 10.057 1.00 86.50 88 SER A O 1
ATOM 700 N N . GLU A 1 89 ? 9.771 -0.619 9.280 1.00 65.06 89 GLU A N 1
ATOM 701 C CA . GLU A 1 89 ? 10.222 -1.915 9.817 1.00 65.06 89 GLU A CA 1
ATOM 702 C C . GLU A 1 89 ? 10.944 -2.765 8.763 1.00 65.06 89 GLU A C 1
ATOM 704 O O . GLU A 1 89 ? 12.052 -3.254 9.074 1.00 65.06 89 GLU A O 1
#

Sequence (89 aa):
KSSLRPVEEIPYRAYTFEQMKEIIKLRVEFAFQKGVVSEEAVDYLAEAACEMGGDVRIARETLLRAGELARQSGKFKVTVEHIKKALSE

Foldseek 3Di:
DDPDDDPDDDDDAADDLVRLLVLLVVVCPVPHDPPQEDSQLSSLLSVVCVVVRRDSVLSVQLVVQQCVVCVVVVHSHRDNVSSVVSVVD